Protein AF-X1F528-F1 (afdb_monomer)

Sequence (173 aa):
ASISAAFNLGASYVLVGSVHQACPESGLHQKAKDLLGQVGIADTMMTPSADMFEIGGRVQVVKKGSMMGVRGNRLWEIYSTYDSIDDIPEELKTNIEKTIFRDSLEHIWGITQEFFSRVDPKELERANQGGKYKMALIFRWYLGNSSKWALTGDPDRVLDYQIWCGPAMGSVQ

Nearest PDB structures (foldseek):
  4yx6-assembly1_A  TM=9.895E-01  e=7.818E-19  Shewanella oneidensis
  6lkc-assembly1_A  TM=9.873E-01  e=1.223E-18  Shewanella piezotolerans WP3
  6lkc-assembly1_B  TM=9.833E-01  e=2.395E-18  Shewanella piezotolerans WP3
  4cw5-assembly1_A  TM=9.589E-01  e=4.578E-15  Bacillus velezensis FZB42
  4cw5-assembly1_B  TM=9.615E-01  e=1.185E-14  Bacillus velezensis FZB42

Structure (mmCIF, N/CA/C/O backbone):
data_AF-X1F528-F1
#
_entry.id   AF-X1F528-F1
#
loop_
_atom_site.group_PDB
_atom_site.id
_atom_site.type_symbol
_atom_site.label_atom_id
_atom_site.label_alt_id
_atom_site.label_comp_id
_atom_site.label_asym_id
_atom_site.label_entity_id
_atom_site.label_seq_id
_atom_site.pdbx_PDB_ins_code
_atom_site.Cartn_x
_atom_site.Cartn_y
_atom_site.Cartn_z
_atom_site.occupancy
_atom_site.B_iso_or_equiv
_atom_site.auth_seq_id
_atom_site.auth_comp_id
_atom_site.auth_asym_id
_atom_site.auth_atom_id
_atom_site.pdbx_PDB_model_num
ATOM 1 N N . ALA A 1 1 ? 14.282 -10.989 -24.353 1.00 79.75 1 ALA A N 1
ATOM 2 C CA . ALA A 1 1 ? 13.876 -12.409 -24.486 1.00 79.75 1 ALA A CA 1
ATOM 3 C C . ALA A 1 1 ? 12.360 -12.607 -24.349 1.00 79.75 1 ALA A C 1
ATOM 5 O O . ALA A 1 1 ? 11.767 -13.191 -25.246 1.00 79.75 1 ALA A O 1
ATOM 6 N N . SER A 1 2 ? 11.713 -12.087 -23.297 1.00 91.62 2 SER A N 1
ATOM 7 C CA . SER A 1 2 ? 10.292 -12.355 -22.990 1.00 91.62 2 SER A CA 1
ATOM 8 C C . SER A 1 2 ? 9.301 -11.976 -24.101 1.00 91.62 2 SER A C 1
ATOM 10 O O . SER A 1 2 ? 8.419 -12.765 -24.418 1.00 91.62 2 SER A O 1
ATOM 12 N N . ILE A 1 3 ? 9.475 -10.815 -24.747 1.00 94.75 3 ILE A N 1
ATOM 13 C CA . ILE A 1 3 ? 8.610 -10.383 -25.863 1.00 94.75 3 ILE A CA 1
ATOM 14 C C . ILE A 1 3 ? 8.712 -11.350 -27.055 1.00 94.75 3 ILE A C 1
ATOM 16 O O . ILE A 1 3 ? 7.697 -11.773 -27.596 1.00 94.75 3 ILE A O 1
ATOM 20 N N . SER A 1 4 ? 9.929 -11.755 -27.435 1.00 95.75 4 SER A N 1
ATOM 21 C CA . SER A 1 4 ? 10.132 -12.735 -28.514 1.00 95.75 4 SER A CA 1
ATOM 22 C C . SER A 1 4 ? 9.523 -14.093 -28.169 1.00 95.75 4 SER A C 1
ATOM 24 O O . SER A 1 4 ? 8.892 -14.701 -29.028 1.00 95.75 4 SER A O 1
ATOM 26 N N . ALA A 1 5 ? 9.651 -14.547 -26.919 1.00 96.44 5 ALA A N 1
ATOM 27 C CA . ALA A 1 5 ? 9.020 -15.784 -26.472 1.00 96.44 5 ALA A CA 1
ATOM 28 C C . ALA A 1 5 ? 7.487 -15.719 -26.585 1.00 96.44 5 ALA A C 1
ATOM 30 O O . ALA A 1 5 ? 6.882 -16.674 -27.060 1.00 96.44 5 ALA A O 1
ATOM 31 N N . ALA A 1 6 ? 6.862 -14.590 -26.229 1.00 97.19 6 ALA A N 1
ATOM 32 C CA . ALA A 1 6 ? 5.417 -14.407 -26.380 1.00 97.19 6 ALA A CA 1
ATOM 33 C C . ALA A 1 6 ? 4.962 -14.537 -27.846 1.00 97.19 6 ALA A C 1
ATOM 35 O O . ALA A 1 6 ? 4.005 -15.255 -28.129 1.00 97.19 6 ALA A O 1
ATOM 36 N N . PHE A 1 7 ? 5.678 -13.914 -28.787 1.00 98.06 7 PHE A N 1
ATOM 37 C CA . PHE A 1 7 ? 5.376 -14.047 -30.217 1.00 98.06 7 PHE A CA 1
ATOM 38 C C . PHE A 1 7 ? 5.632 -15.460 -30.751 1.00 98.06 7 PHE A C 1
ATOM 40 O O . PHE A 1 7 ? 4.809 -15.982 -31.497 1.00 98.06 7 PHE A O 1
ATOM 47 N N . ASN A 1 8 ? 6.713 -16.120 -30.324 1.00 98.19 8 ASN A N 1
ATOM 48 C CA . ASN A 1 8 ? 6.986 -17.513 -30.699 1.00 98.19 8 ASN A CA 1
ATOM 49 C C . ASN A 1 8 ? 5.902 -18.482 -30.195 1.00 98.19 8 ASN A C 1
ATOM 51 O O . ASN A 1 8 ? 5.676 -19.518 -30.814 1.00 98.19 8 ASN A O 1
ATOM 55 N N . LEU A 1 9 ? 5.217 -18.143 -29.099 1.00 97.88 9 LEU A N 1
ATOM 56 C CA . LEU A 1 9 ? 4.066 -18.882 -28.571 1.00 97.88 9 LEU A CA 1
ATOM 57 C C . LEU A 1 9 ? 2.728 -18.494 -29.236 1.00 97.88 9 LEU A C 1
ATOM 59 O O . LEU A 1 9 ? 1.684 -19.000 -28.832 1.00 97.88 9 LEU A O 1
ATOM 63 N N . GLY A 1 10 ? 2.742 -17.625 -30.252 1.00 98.19 10 GLY A N 1
ATOM 64 C CA . GLY A 1 10 ? 1.565 -17.279 -31.055 1.00 98.19 10 GLY A CA 1
ATOM 65 C C . GLY A 1 10 ? 0.795 -16.038 -30.598 1.00 98.19 10 GLY A C 1
ATOM 66 O O . GLY A 1 10 ? -0.333 -15.834 -31.044 1.00 98.19 10 GLY A O 1
ATOM 67 N N . ALA A 1 11 ? 1.361 -15.195 -29.727 1.00 98.12 11 ALA A N 1
ATOM 68 C CA . ALA A 1 11 ? 0.715 -13.936 -29.357 1.00 98.12 11 ALA A CA 1
ATOM 69 C C . ALA A 1 11 ? 0.566 -13.007 -30.576 1.00 98.12 11 ALA A C 1
ATOM 71 O O . ALA A 1 11 ? 1.527 -12.767 -31.301 1.00 98.12 11 ALA A O 1
ATOM 72 N N . SER A 1 12 ? -0.622 -12.432 -30.786 1.00 98.31 12 SER A N 1
ATOM 73 C CA . SER A 1 12 ? -0.844 -11.446 -31.860 1.00 98.31 12 SER A CA 1
ATOM 74 C C . SER A 1 12 ? -0.328 -10.048 -31.504 1.00 98.31 12 SER A C 1
ATOM 76 O O . SER A 1 12 ? -0.037 -9.249 -32.388 1.00 98.31 12 SER A O 1
ATOM 78 N N . TYR A 1 13 ? -0.218 -9.746 -30.211 1.00 97.38 13 TYR A N 1
ATOM 79 C CA . TYR A 1 13 ? 0.349 -8.513 -29.674 1.00 97.38 13 TYR A CA 1
ATOM 80 C C . TYR A 1 13 ? 0.854 -8.753 -28.247 1.00 97.38 13 TYR A C 1
ATOM 82 O O . TYR A 1 13 ? 0.514 -9.753 -27.613 1.00 97.38 13 TYR A O 1
ATOM 90 N N . VAL A 1 14 ? 1.654 -7.820 -27.732 1.00 96.56 14 VAL A N 1
ATOM 91 C CA . VAL A 1 14 ? 2.154 -7.841 -26.353 1.00 96.56 14 VAL A CA 1
ATOM 92 C C . VAL A 1 14 ? 1.740 -6.553 -25.655 1.00 96.56 14 VAL A C 1
ATOM 94 O O . VAL A 1 14 ? 1.886 -5.467 -26.211 1.00 96.56 14 VAL A O 1
ATOM 97 N N . LEU A 1 15 ? 1.245 -6.683 -24.425 1.00 95.81 15 LEU A N 1
ATOM 98 C CA . LEU A 1 15 ? 0.975 -5.565 -23.528 1.00 95.81 15 LEU A CA 1
ATOM 99 C C . LEU A 1 15 ? 2.059 -5.510 -22.452 1.00 95.81 15 LEU A C 1
ATOM 101 O O . LEU A 1 15 ? 2.412 -6.527 -21.857 1.00 95.81 15 LEU A O 1
ATOM 105 N N . VAL A 1 16 ? 2.554 -4.309 -22.177 1.00 94.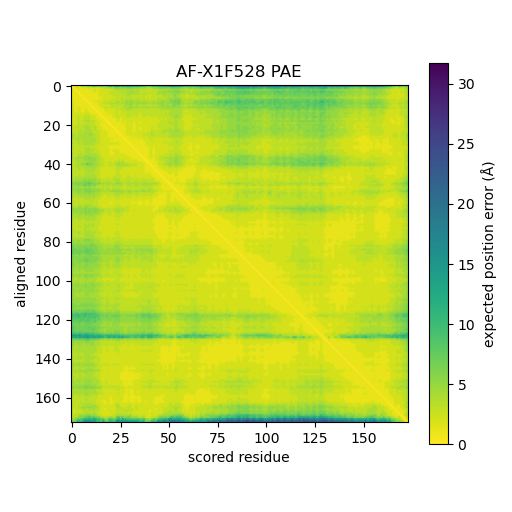19 16 VAL A N 1
ATOM 106 C CA . VAL A 1 16 ? 3.491 -4.043 -21.084 1.00 94.19 16 VAL A CA 1
ATOM 107 C C . VAL A 1 16 ? 2.900 -2.993 -20.142 1.00 94.19 16 VAL A C 1
ATOM 109 O O . VAL A 1 16 ? 2.170 -2.100 -20.566 1.00 94.19 16 VAL A O 1
ATOM 112 N N . GLY A 1 17 ? 3.182 -3.144 -18.845 1.00 94.50 17 GLY A N 1
ATOM 113 C CA . GLY A 1 17 ? 2.606 -2.313 -17.782 1.00 94.50 17 GLY A CA 1
ATOM 114 C C . GLY A 1 17 ? 3.668 -1.729 -16.857 1.00 94.50 17 GLY A C 1
ATOM 115 O O . GLY A 1 17 ? 3.930 -0.533 -16.909 1.00 94.50 17 GLY A O 1
ATOM 116 N N . SER A 1 18 ? 4.315 -2.567 -16.036 1.00 94.38 18 SER A N 1
ATOM 117 C CA . SER A 1 18 ? 5.254 -2.101 -14.997 1.00 94.38 18 SER A CA 1
ATOM 118 C C . SER A 1 18 ? 6.369 -1.198 -15.533 1.00 94.38 18 SER A C 1
ATOM 120 O O . SER A 1 18 ? 6.691 -0.199 -14.904 1.00 94.38 18 SER A O 1
ATOM 122 N N . VAL A 1 19 ? 6.896 -1.494 -16.724 1.00 93.69 19 VAL A N 1
ATOM 123 C CA . VAL A 1 19 ? 7.953 -0.690 -17.363 1.00 93.69 19 VAL A CA 1
ATOM 124 C C . VAL A 1 19 ? 7.484 0.713 -17.754 1.00 93.69 19 VAL A C 1
ATOM 126 O O . VAL A 1 19 ? 8.239 1.667 -17.597 1.00 93.69 19 VAL A O 1
ATOM 129 N N . HIS A 1 20 ? 6.221 0.876 -18.171 1.00 95.12 20 HIS A N 1
ATOM 130 C CA . HIS A 1 20 ? 5.669 2.187 -18.524 1.00 95.12 20 HIS A CA 1
ATOM 131 C C . HIS A 1 20 ? 5.568 3.123 -17.316 1.00 95.12 20 HIS A C 1
ATOM 133 O O . HIS A 1 20 ? 5.623 4.339 -17.475 1.00 95.12 20 HIS A O 1
ATOM 139 N N . GLN A 1 21 ? 5.457 2.584 -16.097 1.00 95.31 21 GLN A N 1
ATOM 140 C CA . GLN A 1 21 ? 5.377 3.418 -14.898 1.00 95.31 21 GLN A CA 1
ATOM 141 C C . GLN A 1 21 ? 6.670 4.200 -14.613 1.00 95.31 21 GLN A C 1
ATOM 143 O O . GLN A 1 21 ? 6.589 5.244 -13.965 1.00 95.31 21 GLN A O 1
ATOM 148 N N . ALA A 1 22 ? 7.831 3.752 -15.107 1.00 93.75 22 ALA A N 1
ATOM 149 C CA . ALA A 1 22 ? 9.095 4.487 -14.975 1.00 93.75 22 ALA A CA 1
ATOM 150 C C . ALA A 1 22 ? 9.322 5.547 -16.062 1.00 93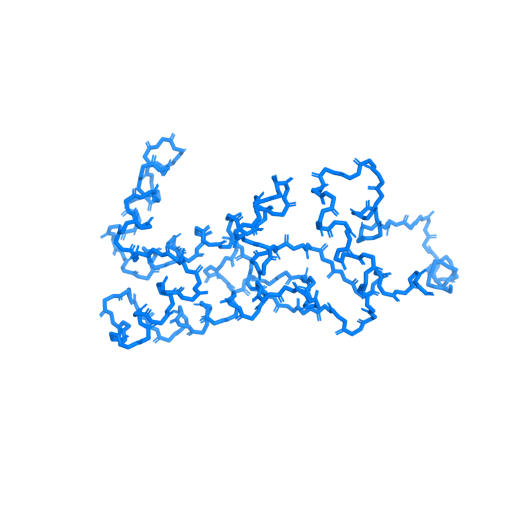.75 22 ALA A C 1
ATOM 152 O O . ALA A 1 22 ? 10.274 6.320 -15.959 1.00 93.75 22 ALA A O 1
ATOM 153 N N . CYS A 1 23 ? 8.477 5.612 -17.091 1.00 94.81 23 CYS A N 1
ATOM 154 C CA . CYS A 1 23 ? 8.651 6.568 -18.179 1.00 94.81 23 CYS A CA 1
ATOM 155 C C . CYS A 1 23 ? 8.353 8.017 -17.729 1.00 94.81 23 CYS A C 1
ATOM 157 O O . CYS A 1 23 ? 7.574 8.235 -16.789 1.00 94.81 23 CYS A O 1
ATOM 159 N N . PRO A 1 24 ? 8.937 9.036 -18.389 1.00 95.38 24 PRO A N 1
ATOM 160 C CA . PRO A 1 24 ? 8.665 10.445 -18.095 1.00 95.38 24 PRO A CA 1
ATOM 161 C C . PRO A 1 24 ? 7.173 10.803 -18.096 1.00 95.38 24 PRO A C 1
ATOM 163 O O . PRO A 1 24 ? 6.735 11.560 -17.234 1.00 95.38 24 PRO A O 1
ATOM 166 N N . GLU A 1 25 ? 6.386 10.188 -18.974 1.00 96.94 25 GLU A N 1
ATOM 167 C CA . GLU A 1 25 ? 4.953 10.425 -19.178 1.00 96.94 25 GLU A CA 1
ATOM 168 C C . GLU A 1 25 ? 4.068 9.824 -18.075 1.00 96.94 25 GLU A C 1
ATOM 170 O O . GLU A 1 25 ? 2.896 10.177 -17.957 1.00 96.94 25 GLU A O 1
ATOM 175 N N . SER A 1 26 ? 4.606 8.913 -17.257 1.00 96.62 26 SER A N 1
ATOM 176 C CA . SER A 1 26 ? 3.871 8.324 -16.136 1.00 96.62 26 SER A CA 1
ATOM 177 C C . SER A 1 26 ? 3.491 9.395 -15.109 1.00 96.62 26 SER A C 1
ATOM 179 O O . SER A 1 26 ? 4.305 10.250 -14.756 1.00 96.62 26 SER A O 1
ATOM 181 N N . GLY A 1 27 ? 2.270 9.314 -14.576 1.00 96.44 27 GLY A N 1
ATOM 182 C CA . GLY A 1 27 ? 1.762 10.227 -13.544 1.00 96.44 27 GLY A CA 1
ATOM 183 C C . GLY A 1 27 ? 2.369 10.030 -12.148 1.00 96.44 27 GLY A C 1
ATOM 184 O O . GLY A 1 27 ? 1.948 10.698 -11.209 1.00 96.44 27 GLY A O 1
ATOM 185 N N . LEU A 1 28 ? 3.324 9.108 -11.981 1.00 97.38 28 LEU A N 1
ATOM 186 C CA . LEU A 1 28 ? 4.052 8.945 -10.722 1.00 97.38 28 LEU A CA 1
ATOM 187 C C . LEU A 1 28 ? 4.944 10.153 -10.428 1.00 97.38 28 LEU A C 1
ATOM 189 O O . LEU A 1 28 ? 5.574 10.719 -11.326 1.00 97.38 28 LEU A O 1
ATOM 193 N N . HIS A 1 29 ? 5.086 10.478 -9.145 1.00 98.06 29 HIS A N 1
ATOM 194 C CA . HIS A 1 29 ? 6.079 11.450 -8.712 1.00 98.06 29 HIS A CA 1
ATOM 195 C C . HIS A 1 29 ? 7.501 10.963 -9.040 1.00 98.06 29 HIS A C 1
ATOM 197 O O . HIS A 1 29 ? 7.779 9.760 -8.993 1.00 98.06 29 HIS A O 1
ATOM 203 N N . GLN A 1 30 ? 8.433 11.889 -9.299 1.00 97.62 30 GLN A N 1
ATOM 204 C CA . GLN A 1 30 ? 9.814 11.553 -9.675 1.00 97.62 30 GLN A CA 1
ATOM 205 C C . GLN A 1 30 ? 10.466 10.581 -8.682 1.00 97.62 30 GLN A C 1
ATOM 207 O O . GLN A 1 30 ? 11.032 9.574 -9.084 1.00 97.62 30 GLN A O 1
ATOM 212 N N . LYS A 1 31 ? 10.274 10.800 -7.376 1.00 96.81 31 LYS A N 1
ATOM 213 C CA . LYS A 1 31 ? 10.806 9.910 -6.332 1.00 96.81 31 LYS A CA 1
ATOM 214 C C . LYS A 1 31 ? 10.317 8.458 -6.454 1.00 96.81 31 LYS A C 1
ATOM 216 O O . LYS A 1 31 ? 11.074 7.537 -6.163 1.00 96.81 31 LYS A O 1
ATOM 221 N N . ALA A 1 32 ? 9.067 8.244 -6.870 1.00 97.25 32 ALA A N 1
ATOM 222 C CA . ALA A 1 32 ? 8.525 6.905 -7.101 1.00 97.25 32 ALA A CA 1
ATOM 223 C C . ALA A 1 32 ? 9.119 6.271 -8.374 1.00 97.25 32 ALA A C 1
ATOM 225 O O . ALA A 1 32 ? 9.436 5.082 -8.372 1.00 97.25 32 ALA A O 1
ATOM 226 N N . LYS A 1 33 ? 9.358 7.066 -9.428 1.00 97.31 33 LYS A N 1
ATOM 227 C CA . LYS A 1 33 ? 10.091 6.623 -10.630 1.00 97.31 33 LYS A CA 1
ATOM 228 C C . LYS A 1 33 ? 11.545 6.253 -10.310 1.00 97.31 33 LYS A C 1
ATOM 230 O O . LYS A 1 33 ? 12.026 5.229 -10.784 1.00 97.31 33 LYS A O 1
ATOM 235 N N . ASP A 1 34 ? 12.212 7.014 -9.444 1.00 95.50 34 ASP A N 1
ATOM 236 C CA . ASP A 1 34 ? 13.585 6.727 -9.004 1.00 95.50 34 ASP A CA 1
ATOM 237 C C . ASP A 1 34 ? 13.678 5.401 -8.234 1.00 95.50 34 ASP A C 1
ATOM 239 O O . ASP A 1 34 ? 14.663 4.673 -8.366 1.00 95.50 34 ASP A O 1
ATOM 243 N N . LEU A 1 35 ? 12.659 5.077 -7.426 1.00 95.12 35 LEU A N 1
ATOM 244 C CA . LEU A 1 35 ? 12.553 3.774 -6.762 1.00 95.12 35 LEU A CA 1
ATOM 245 C C . LEU A 1 35 ? 12.368 2.656 -7.790 1.00 95.12 35 LEU A C 1
ATOM 247 O O . LEU A 1 35 ? 13.070 1.649 -7.728 1.00 95.12 35 LEU A O 1
ATOM 251 N N . LEU A 1 36 ? 11.469 2.849 -8.759 1.00 95.38 36 LEU A N 1
ATOM 252 C CA . LEU A 1 36 ? 11.228 1.894 -9.841 1.00 95.38 36 LEU A CA 1
ATOM 253 C C . LEU A 1 36 ? 12.492 1.599 -10.656 1.00 95.38 36 LEU A C 1
ATOM 255 O O . LEU A 1 36 ? 12.745 0.443 -10.983 1.00 95.38 36 LEU A O 1
ATOM 259 N N . GLY A 1 37 ? 13.315 2.616 -10.916 1.00 93.62 37 GLY A N 1
ATOM 260 C CA . GLY A 1 37 ? 14.591 2.479 -11.618 1.00 93.62 37 GLY A CA 1
ATOM 261 C C . GLY A 1 37 ? 15.652 1.658 -10.877 1.00 93.62 37 GLY A C 1
ATOM 262 O O . GLY A 1 37 ? 16.707 1.409 -11.446 1.00 93.62 37 GLY A O 1
ATOM 263 N N . GLN A 1 38 ? 15.403 1.234 -9.633 1.00 92.69 38 GLN A N 1
ATOM 264 C CA . GLN A 1 38 ? 16.314 0.414 -8.819 1.00 92.69 38 GLN A CA 1
ATOM 265 C C . GLN A 1 38 ? 15.797 -1.012 -8.572 1.00 92.69 38 GLN A C 1
ATOM 267 O O . GLN A 1 38 ? 16.464 -1.789 -7.878 1.00 92.69 38 GLN A O 1
ATOM 272 N N . VAL A 1 39 ? 14.607 -1.341 -9.081 1.00 94.69 39 VAL A N 1
ATOM 273 C CA . VAL A 1 39 ? 13.934 -2.630 -8.874 1.00 94.69 39 VAL A CA 1
ATOM 274 C C . VAL A 1 39 ? 14.594 -3.699 -9.735 1.00 94.69 39 VAL A C 1
ATOM 276 O O . VAL A 1 39 ? 14.548 -3.617 -10.955 1.00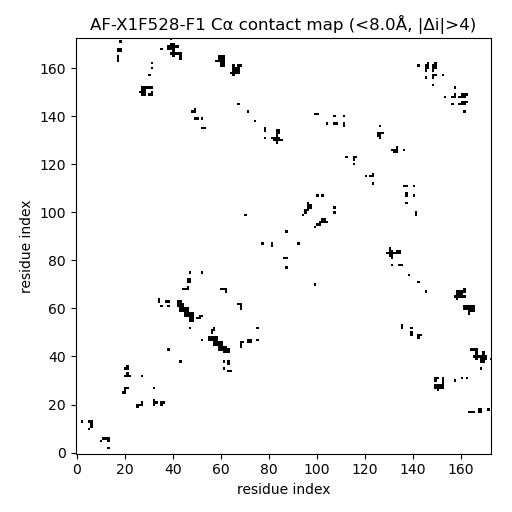 94.69 39 VAL A O 1
ATOM 279 N N . GLY A 1 40 ? 15.153 -4.730 -9.103 1.00 94.62 40 GLY A N 1
ATOM 280 C CA . GLY A 1 40 ? 15.535 -5.982 -9.748 1.00 94.62 40 GLY A CA 1
ATOM 281 C C . GLY A 1 40 ? 14.395 -7.008 -9.768 1.00 94.62 40 GLY A C 1
ATOM 282 O O . GLY A 1 40 ? 13.310 -6.796 -9.225 1.00 94.62 40 GLY A O 1
ATOM 283 N N . ILE A 1 41 ? 14.638 -8.171 -10.378 1.00 92.88 41 ILE A N 1
ATOM 284 C CA . ILE A 1 41 ? 13.613 -9.220 -10.577 1.00 92.88 41 ILE A CA 1
ATOM 285 C C . ILE A 1 41 ? 13.007 -9.705 -9.243 1.00 92.88 41 ILE A C 1
ATOM 287 O O . ILE A 1 41 ? 11.817 -10.009 -9.176 1.00 92.88 41 ILE A O 1
ATOM 291 N N . ALA A 1 42 ? 13.808 -9.741 -8.172 1.00 94.75 42 ALA A N 1
ATOM 292 C CA . ALA A 1 42 ? 13.398 -10.193 -6.839 1.00 94.75 42 ALA A CA 1
ATOM 293 C C . ALA A 1 42 ? 12.851 -9.072 -5.927 1.00 94.75 42 ALA A C 1
ATOM 295 O O . ALA A 1 42 ? 12.523 -9.322 -4.766 1.00 94.75 42 ALA A O 1
ATOM 296 N N . ASP A 1 43 ? 12.735 -7.842 -6.433 1.00 96.31 43 ASP A N 1
ATOM 297 C CA . ASP A 1 43 ? 12.420 -6.650 -5.636 1.00 96.31 43 ASP A CA 1
ATOM 298 C C . ASP A 1 43 ? 10.924 -6.294 -5.640 1.00 96.31 43 ASP A C 1
ATOM 300 O O . ASP A 1 43 ? 10.540 -5.141 -5.423 1.00 96.31 43 ASP A O 1
ATOM 304 N N . THR A 1 44 ? 10.064 -7.292 -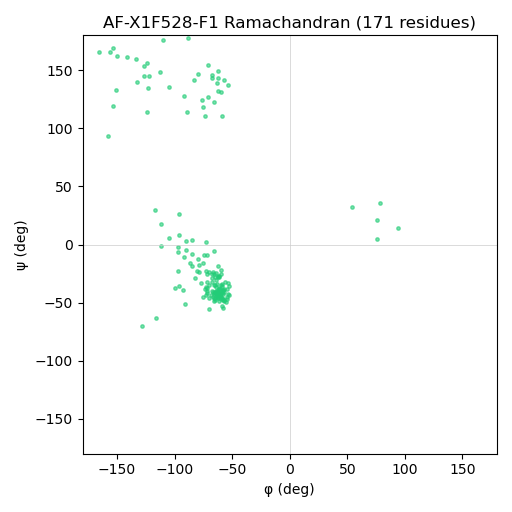5.847 1.00 97.00 44 THR A N 1
ATOM 305 C CA . THR A 1 44 ? 8.601 -7.161 -5.780 1.00 97.00 44 THR A CA 1
ATOM 306 C C . THR A 1 44 ? 8.010 -8.148 -4.775 1.00 97.00 44 THR A C 1
ATOM 308 O O . THR A 1 44 ? 8.620 -9.168 -4.451 1.00 97.00 44 THR A O 1
ATOM 311 N N . MET A 1 45 ? 6.830 -7.845 -4.239 1.00 98.00 45 MET A N 1
ATOM 312 C CA . MET A 1 45 ? 6.109 -8.731 -3.322 1.00 98.00 45 MET A CA 1
ATOM 313 C C . MET A 1 45 ? 4.595 -8.557 -3.432 1.00 98.00 45 MET A C 1
ATOM 315 O O . MET A 1 45 ? 4.117 -7.538 -3.925 1.00 98.00 45 MET A O 1
ATOM 319 N N . MET A 1 46 ? 3.841 -9.541 -2.940 1.00 98.38 46 MET A N 1
ATOM 320 C CA . MET A 1 46 ? 2.388 -9.426 -2.810 1.00 98.38 46 MET A CA 1
ATOM 321 C C . MET A 1 46 ? 2.012 -8.695 -1.514 1.00 98.38 46 MET A C 1
ATOM 323 O O . MET A 1 46 ? 2.632 -8.906 -0.468 1.00 98.38 46 MET A O 1
ATOM 327 N N . THR A 1 47 ? 0.977 -7.863 -1.586 1.00 98.38 47 THR A N 1
ATOM 328 C CA . THR A 1 47 ? 0.369 -7.132 -0.461 1.00 98.38 47 THR A CA 1
ATOM 329 C C . THR A 1 47 ? -1.158 -7.109 -0.640 1.00 98.38 47 THR A C 1
ATOM 331 O O . THR A 1 47 ? -1.623 -7.379 -1.754 1.00 98.38 47 THR A O 1
ATOM 334 N N . PRO A 1 48 ? -1.976 -6.839 0.393 1.00 98.25 48 PRO A N 1
ATOM 335 C CA . PRO A 1 48 ? -3.423 -6.747 0.233 1.00 98.25 48 PRO A CA 1
ATOM 336 C C . PRO A 1 48 ? -3.814 -5.601 -0.706 1.00 98.25 48 PRO A C 1
ATOM 338 O O . PRO A 1 48 ? -3.204 -4.530 -0.686 1.00 98.25 48 PRO A O 1
ATOM 341 N N . SER A 1 49 ? -4.849 -5.821 -1.511 1.00 97.00 49 SER A N 1
ATOM 342 C CA . SER A 1 49 ? -5.495 -4.753 -2.276 1.00 97.00 49 SER A CA 1
ATOM 343 C C . SER A 1 49 ? -6.450 -3.967 -1.366 1.00 97.00 49 SER A C 1
ATOM 345 O O . SER A 1 49 ? -7.018 -4.522 -0.428 1.00 97.00 49 SER A O 1
ATOM 347 N N . ALA A 1 50 ? -6.596 -2.663 -1.610 1.00 95.75 50 ALA A N 1
ATOM 348 C CA . ALA A 1 50 ? -7.470 -1.800 -0.810 1.00 95.75 50 ALA A CA 1
ATOM 349 C C . ALA A 1 50 ? -8.958 -1.979 -1.160 1.00 95.75 50 ALA A C 1
ATOM 351 O O . ALA A 1 50 ? -9.828 -1.814 -0.312 1.00 95.75 50 ALA A O 1
ATOM 352 N N . ASP A 1 51 ? -9.253 -2.273 -2.421 1.00 93.69 51 ASP A N 1
ATOM 353 C CA . ASP A 1 51 ? -10.594 -2.434 -2.991 1.00 93.69 51 ASP A CA 1
ATOM 354 C C . ASP A 1 51 ? -11.189 -3.826 -2.744 1.00 93.69 51 ASP A C 1
ATOM 356 O O . ASP A 1 51 ? -12.400 -3.961 -2.611 1.00 93.69 51 ASP A O 1
ATOM 360 N N . MET A 1 52 ? -10.339 -4.846 -2.630 1.00 94.88 52 MET A N 1
ATOM 361 C CA . MET A 1 52 ? -10.721 -6.233 -2.358 1.00 94.88 52 MET A CA 1
ATOM 362 C C . MET A 1 52 ? -10.140 -6.722 -1.026 1.00 94.88 52 MET A C 1
ATOM 364 O O . MET A 1 52 ? -9.838 -7.910 -0.877 1.00 94.88 52 MET A O 1
ATOM 368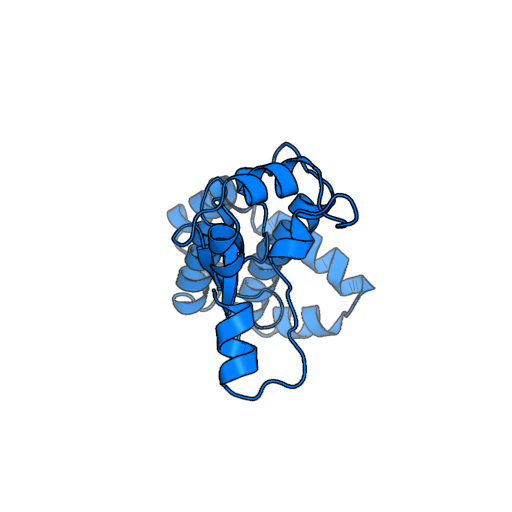 N N . PHE A 1 53 ? -9.946 -5.809 -0.068 1.00 97.25 53 PHE A N 1
ATOM 369 C CA . PHE A 1 53 ? -9.264 -6.110 1.188 1.00 97.25 53 PHE A CA 1
ATOM 370 C C . PHE A 1 53 ? -9.971 -7.242 1.930 1.00 97.25 53 PHE A C 1
ATOM 372 O O . PHE A 1 53 ? -9.366 -8.274 2.183 1.00 97.25 53 PHE A O 1
ATOM 379 N N . GLU A 1 54 ? -11.269 -7.099 2.184 1.00 96.06 54 GLU A N 1
ATOM 380 C CA . GLU A 1 54 ? -12.094 -7.998 2.994 1.00 96.06 54 GLU A CA 1
ATOM 381 C C . GLU A 1 54 ? -12.170 -9.428 2.433 1.00 96.06 54 GLU A C 1
ATOM 383 O O . GLU A 1 54 ? -12.340 -10.378 3.193 1.00 96.06 54 GLU A O 1
ATOM 388 N N . ILE A 1 55 ? -12.008 -9.593 1.115 1.00 95.88 55 ILE A N 1
ATOM 389 C CA . ILE A 1 55 ? -12.022 -10.900 0.436 1.00 95.88 55 ILE A CA 1
ATOM 390 C C . ILE A 1 55 ? -10.615 -11.477 0.207 1.00 95.88 55 ILE A C 1
ATOM 392 O O . ILE A 1 55 ? -10.460 -12.482 -0.485 1.00 95.88 55 ILE A O 1
ATOM 396 N N . GLY A 1 56 ? -9.577 -10.851 0.770 1.00 95.75 56 GLY A N 1
ATOM 397 C CA . GLY A 1 56 ? -8.194 -11.322 0.681 1.00 95.75 56 GLY A CA 1
ATOM 398 C C . GLY A 1 56 ? -7.525 -11.077 -0.671 1.00 95.75 56 GLY A C 1
ATOM 399 O O . GLY A 1 56 ? -6.534 -11.739 -0.989 1.00 95.75 56 GLY A O 1
ATOM 400 N N . GLY A 1 57 ? -8.033 -10.128 -1.463 1.00 97.50 57 GLY A N 1
ATOM 401 C CA . GLY A 1 57 ? -7.423 -9.723 -2.725 1.00 97.50 57 GLY A CA 1
ATOM 402 C C . GLY A 1 57 ? -5.978 -9.259 -2.530 1.00 97.50 57 GLY A C 1
ATOM 403 O O . GLY A 1 57 ? -5.635 -8.606 -1.539 1.00 97.50 57 GLY A O 1
ATOM 404 N N . ARG A 1 58 ? -5.101 -9.601 -3.478 1.00 97.75 58 ARG A N 1
ATOM 405 C CA . ARG A 1 58 ? -3.669 -9.275 -3.428 1.00 97.75 58 ARG A CA 1
ATOM 406 C C . ARG A 1 58 ? -3.224 -8.562 -4.696 1.00 97.75 58 ARG A C 1
ATOM 408 O O . ARG A 1 58 ? -3.658 -8.909 -5.789 1.00 97.75 58 ARG A O 1
ATOM 415 N N . VAL A 1 59 ? -2.292 -7.628 -4.546 1.00 97.38 59 VAL A N 1
ATOM 416 C CA . VAL A 1 59 ? -1.617 -6.929 -5.649 1.00 97.38 59 VAL A CA 1
ATOM 417 C C . VAL A 1 59 ? -0.105 -7.043 -5.507 1.00 97.38 59 VAL A C 1
ATOM 419 O O . VAL A 1 59 ? 0.410 -7.206 -4.399 1.00 97.38 59 VAL A O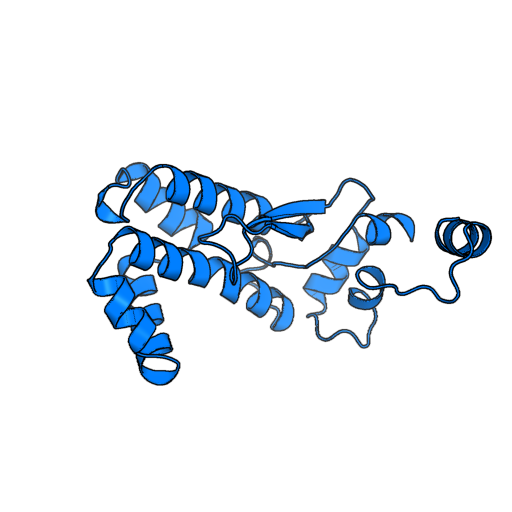 1
ATOM 422 N N . GLN A 1 60 ? 0.604 -6.964 -6.632 1.00 97.94 60 GLN A N 1
ATOM 423 C CA . GLN A 1 60 ? 2.063 -7.001 -6.668 1.00 97.94 60 GLN A CA 1
ATOM 424 C C . GLN A 1 60 ? 2.637 -5.583 -6.606 1.00 97.94 60 GLN A C 1
ATOM 426 O O . GLN A 1 60 ? 2.244 -4.711 -7.385 1.00 97.94 60 GLN A O 1
ATOM 431 N N . VAL A 1 61 ? 3.558 -5.345 -5.675 1.00 98.00 61 VAL A N 1
ATOM 432 C CA . VAL A 1 61 ? 4.137 -4.023 -5.406 1.00 98.00 61 VAL A CA 1
ATOM 433 C C . VAL A 1 61 ? 5.655 -4.074 -5.287 1.00 98.00 61 VAL A C 1
ATOM 435 O O . VAL A 1 61 ? 6.233 -5.125 -5.000 1.00 98.00 61 VAL A O 1
ATOM 438 N N . VAL A 1 62 ? 6.303 -2.920 -5.457 1.00 97.44 62 VAL A N 1
ATOM 439 C CA . VAL A 1 62 ? 7.730 -2.744 -5.153 1.00 97.44 62 VAL A CA 1
ATOM 440 C C . VAL A 1 62 ? 8.004 -3.038 -3.674 1.00 97.44 62 VAL A C 1
ATOM 442 O O . VAL A 1 62 ? 7.328 -2.518 -2.788 1.00 97.44 62 VAL A O 1
ATOM 445 N N . LYS A 1 63 ? 9.030 -3.853 -3.415 1.00 96.12 63 LYS A N 1
ATOM 446 C CA . LYS A 1 63 ? 9.555 -4.170 -2.079 1.00 96.12 63 LYS A CA 1
ATOM 447 C C . LYS A 1 63 ? 10.810 -3.361 -1.745 1.00 96.12 63 LYS A C 1
ATOM 449 O O . LYS A 1 63 ? 11.025 -2.983 -0.599 1.00 96.12 63 LYS A O 1
ATOM 454 N N . LYS A 1 64 ? 11.687 -3.125 -2.719 1.00 94.62 64 LYS A N 1
ATOM 455 C CA . LYS A 1 64 ? 12.961 -2.440 -2.469 1.00 94.62 64 LYS A CA 1
ATOM 456 C C . LYS A 1 64 ? 12.748 -0.940 -2.296 1.00 94.62 64 LYS A C 1
ATOM 458 O O . LYS A 1 64 ? 12.179 -0.285 -3.159 1.00 94.62 64 LYS A O 1
ATOM 463 N N . GLY A 1 65 ? 13.207 -0.403 -1.168 1.00 94.06 65 GLY A N 1
ATOM 464 C CA . GLY A 1 65 ? 13.066 1.021 -0.846 1.00 94.06 65 GLY A CA 1
ATOM 465 C C . GLY A 1 65 ? 11.660 1.451 -0.405 1.00 94.06 65 GLY A C 1
ATOM 466 O O . GLY A 1 65 ? 11.455 2.637 -0.168 1.00 94.06 65 GLY A O 1
ATOM 467 N N . SER A 1 66 ? 10.716 0.515 -0.247 1.00 95.69 66 SER A N 1
ATOM 468 C CA . SER A 1 66 ? 9.387 0.761 0.324 1.00 95.69 66 SER A CA 1
ATOM 469 C C . SER A 1 66 ? 9.046 -0.304 1.366 1.00 95.69 66 SER A C 1
ATOM 471 O O . SER A 1 66 ? 9.322 -1.486 1.190 1.00 95.69 66 SER A O 1
ATOM 473 N N . MET A 1 67 ? 8.420 0.113 2.462 1.00 97.75 67 MET A N 1
ATOM 474 C CA . MET A 1 67 ? 7.881 -0.767 3.501 1.00 97.75 67 MET A CA 1
ATOM 475 C C . MET A 1 67 ? 6.382 -1.023 3.320 1.00 97.75 67 MET A C 1
ATOM 477 O O . MET A 1 67 ? 5.810 -1.799 4.087 1.00 97.75 67 MET A O 1
ATOM 481 N N . MET A 1 68 ? 5.742 -0.415 2.314 1.00 98.00 68 MET A N 1
ATOM 482 C CA . MET A 1 68 ? 4.297 -0.504 2.094 1.00 98.00 68 MET A CA 1
ATOM 483 C C . MET A 1 68 ? 3.809 -1.954 2.006 1.00 98.00 68 MET A C 1
ATOM 485 O O . MET A 1 68 ? 2.832 -2.312 2.659 1.00 98.00 68 MET A O 1
ATOM 489 N N . GLY A 1 69 ? 4.515 -2.816 1.263 1.00 98.12 69 GLY A N 1
ATOM 490 C CA . GLY A 1 69 ? 4.141 -4.227 1.132 1.00 98.12 69 GLY A CA 1
ATOM 491 C C . GLY A 1 69 ? 4.167 -4.985 2.466 1.00 98.12 69 GLY A C 1
ATOM 492 O O . GLY A 1 69 ? 3.265 -5.762 2.772 1.00 98.12 69 GLY A O 1
ATOM 493 N N . VAL A 1 70 ? 5.174 -4.715 3.299 1.00 98.38 70 VAL A N 1
ATOM 494 C CA . VAL A 1 70 ? 5.318 -5.331 4.628 1.00 98.38 70 VAL A CA 1
ATOM 495 C C . VAL A 1 70 ? 4.239 -4.816 5.581 1.00 98.38 70 VAL A C 1
ATOM 497 O O . VAL A 1 70 ? 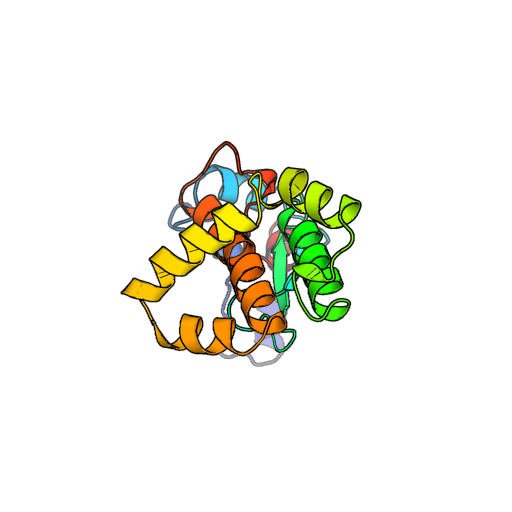3.576 -5.606 6.251 1.00 98.38 70 VAL A O 1
ATOM 500 N N . ARG A 1 71 ? 4.016 -3.498 5.608 1.00 98.69 71 ARG A N 1
ATOM 501 C CA . ARG A 1 71 ? 2.995 -2.849 6.444 1.00 98.69 71 ARG A CA 1
ATOM 502 C C . ARG A 1 71 ? 1.583 -3.284 6.055 1.00 98.69 71 ARG A C 1
ATOM 504 O O . ARG A 1 71 ? 0.791 -3.610 6.931 1.00 98.69 71 ARG A O 1
ATOM 511 N N . GLY A 1 72 ? 1.285 -3.371 4.759 1.00 98.50 72 GLY A N 1
ATOM 512 C CA . GLY A 1 72 ? 0.010 -3.882 4.256 1.00 98.50 72 GLY A CA 1
ATOM 513 C C . GLY A 1 72 ? -0.247 -5.324 4.692 1.00 98.50 72 GLY A C 1
ATOM 514 O O . GLY A 1 72 ? -1.310 -5.619 5.234 1.00 98.50 72 GLY A O 1
ATOM 515 N N . ASN A 1 73 ? 0.741 -6.214 4.549 1.00 98.69 73 ASN A N 1
ATOM 516 C CA . ASN A 1 73 ? 0.620 -7.592 5.038 1.00 98.69 73 ASN A CA 1
ATOM 517 C C . ASN A 1 73 ? 0.403 -7.653 6.554 1.00 98.69 73 ASN A C 1
ATOM 519 O O . ASN A 1 73 ? -0.442 -8.421 7.009 1.00 98.69 73 ASN A O 1
ATOM 523 N N . ARG A 1 74 ? 1.070 -6.785 7.325 1.00 98.62 74 ARG A N 1
ATOM 524 C CA . ARG A 1 74 ? 0.837 -6.689 8.768 1.00 98.62 74 ARG A CA 1
ATOM 525 C C . ARG A 1 74 ? -0.606 -6.302 9.100 1.00 98.62 74 ARG A C 1
ATOM 527 O O . ARG A 1 74 ? -1.209 -6.915 9.974 1.00 98.62 74 ARG A O 1
ATOM 534 N N . LEU A 1 75 ? -1.180 -5.329 8.394 1.00 98.69 75 LEU A N 1
ATOM 535 C CA . LEU A 1 75 ? -2.590 -4.959 8.572 1.00 98.69 75 LEU A CA 1
ATOM 536 C C . LEU A 1 75 ? -3.529 -6.124 8.236 1.00 98.69 75 LEU A C 1
ATOM 538 O O . LEU A 1 75 ? -4.514 -6.340 8.935 1.00 98.69 75 LEU A O 1
ATOM 542 N N . TRP A 1 76 ? -3.213 -6.913 7.208 1.00 98.56 76 TRP A N 1
ATOM 543 C CA . TRP A 1 76 ? -3.998 -8.100 6.868 1.00 98.56 76 TRP A CA 1
ATOM 544 C C . TRP A 1 76 ? -3.924 -9.205 7.921 1.00 98.56 76 TRP A C 1
ATOM 546 O O . TRP A 1 76 ? -4.945 -9.820 8.226 1.00 98.56 76 TRP A O 1
ATOM 556 N N . GLU A 1 77 ? -2.746 -9.464 8.488 1.00 98.44 77 GLU A N 1
ATOM 557 C CA . GLU A 1 77 ? -2.594 -10.417 9.593 1.00 98.44 77 GLU A CA 1
ATOM 558 C C . GLU A 1 77 ? -3.471 -10.016 10.781 1.00 98.44 77 GLU A C 1
ATOM 560 O O . GLU A 1 77 ? -4.219 -10.840 11.304 1.00 98.44 77 GLU A O 1
ATOM 565 N N . ILE A 1 78 ? -3.433 -8.735 11.162 1.00 98.56 78 ILE A N 1
ATOM 566 C CA . ILE A 1 78 ? -4.251 -8.189 12.252 1.00 98.56 78 ILE A CA 1
ATOM 567 C C . ILE A 1 78 ? -5.733 -8.338 11.913 1.00 98.56 78 ILE A C 1
ATOM 569 O O . ILE A 1 78 ? -6.494 -8.887 12.707 1.00 98.56 78 ILE A O 1
ATOM 573 N N . TYR A 1 79 ? -6.127 -7.930 10.707 1.00 98.50 79 TYR A N 1
ATOM 574 C CA . TYR A 1 79 ? -7.503 -8.044 10.238 1.00 98.50 79 TYR A CA 1
ATOM 575 C C . TYR A 1 79 ? -8.010 -9.486 10.269 1.00 98.50 79 TYR A C 1
ATOM 577 O O . TYR A 1 79 ? -9.140 -9.734 10.670 1.00 98.50 79 TYR A O 1
ATOM 585 N N . SER A 1 80 ? -7.177 -10.448 9.878 1.00 97.81 80 SER A N 1
ATOM 586 C CA . SER A 1 80 ? -7.549 -11.867 9.857 1.00 97.81 80 SER A CA 1
ATOM 587 C C . SER A 1 80 ? -7.646 -12.472 11.260 1.00 97.81 80 SER A C 1
ATOM 589 O O . SER A 1 80 ? -8.331 -13.473 11.434 1.00 97.81 80 SER A O 1
ATOM 591 N N . THR A 1 81 ? -6.979 -11.870 12.248 1.00 98.31 81 THR A N 1
ATOM 592 C CA . THR A 1 81 ? -6.863 -12.406 13.614 1.00 98.31 81 THR A CA 1
ATOM 593 C C . THR A 1 81 ? -7.949 -11.884 14.555 1.00 98.31 81 THR A C 1
ATOM 595 O O . THR A 1 81 ? -8.448 -12.648 15.373 1.00 98.31 81 THR A O 1
ATOM 598 N N . TYR A 1 82 ? -8.319 -10.605 14.454 1.00 98.44 82 TYR A N 1
ATOM 599 C CA . TYR A 1 82 ? -9.227 -9.937 15.401 1.00 98.44 82 TYR A CA 1
ATOM 600 C C . TYR A 1 82 ? -10.557 -9.572 14.75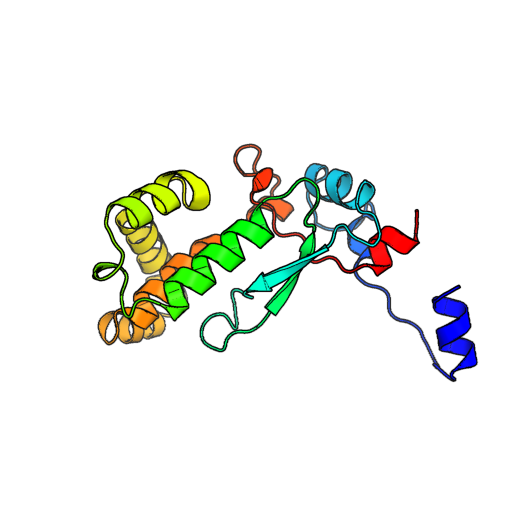0 1.00 98.44 82 TYR A C 1
ATOM 602 O O . TYR A 1 82 ? -10.581 -9.265 13.559 1.00 98.44 82 TYR A O 1
ATOM 610 N N . ASP A 1 83 ? -11.660 -9.564 15.500 1.00 97.62 83 ASP A N 1
ATOM 611 C CA . ASP A 1 83 ? -12.989 -9.275 14.943 1.00 97.62 83 ASP A CA 1
ATOM 612 C C . ASP A 1 83 ? -13.394 -7.804 14.996 1.00 97.62 83 ASP A C 1
ATOM 614 O O . ASP A 1 83 ? -14.330 -7.390 14.311 1.00 97.62 83 ASP A O 1
ATOM 618 N N . SER A 1 84 ? -12.638 -6.982 15.712 1.00 97.56 84 SER A N 1
ATOM 619 C CA . SER A 1 84 ? -12.793 -5.535 15.749 1.00 97.56 84 SER A CA 1
ATOM 620 C C . SER A 1 84 ? -11.470 -4.842 16.081 1.00 97.56 84 SER A C 1
ATOM 622 O O . SER A 1 84 ? -10.500 -5.479 16.491 1.00 97.56 84 SER A O 1
ATOM 624 N N . ILE A 1 85 ? -11.435 -3.514 15.929 1.00 96.62 85 ILE A N 1
ATOM 625 C CA . ILE A 1 85 ? -10.301 -2.701 16.396 1.00 96.62 85 ILE A CA 1
ATOM 626 C C . ILE A 1 85 ? -10.133 -2.737 17.921 1.00 96.62 85 ILE A C 1
ATOM 628 O O . ILE A 1 85 ? -9.034 -2.491 18.419 1.00 96.62 85 ILE A O 1
ATOM 632 N N . ASP A 1 86 ? -11.208 -3.011 18.658 1.00 95.62 86 ASP A N 1
ATOM 633 C CA . ASP A 1 86 ? -11.226 -2.993 20.121 1.00 95.62 86 ASP A CA 1
ATOM 634 C C . ASP A 1 86 ? -10.641 -4.287 20.700 1.00 95.62 86 ASP A C 1
ATOM 636 O O . ASP A 1 86 ? -10.078 -4.268 21.790 1.00 95.62 86 ASP A O 1
ATOM 640 N N . ASP A 1 87 ? -10.655 -5.369 19.916 1.00 97.69 87 ASP A N 1
ATOM 641 C CA . ASP A 1 87 ? -10.050 -6.656 20.277 1.00 97.69 87 ASP A CA 1
ATOM 642 C C . ASP A 1 87 ? -8.524 -6.687 20.069 1.00 97.69 87 ASP A C 1
ATOM 644 O O . ASP A 1 87 ? -7.853 -7.617 20.520 1.00 97.69 87 ASP A O 1
ATOM 648 N N . ILE A 1 88 ? -7.952 -5.694 19.373 1.00 98.00 88 ILE A N 1
ATOM 649 C CA . ILE A 1 88 ? -6.506 -5.622 19.119 1.00 98.00 88 ILE A CA 1
ATOM 650 C C . ILE A 1 88 ? -5.780 -5.277 20.433 1.00 98.00 88 ILE A C 1
ATOM 652 O O . ILE A 1 88 ? -6.075 -4.231 21.017 1.00 98.00 88 ILE A O 1
ATOM 656 N N . PRO A 1 89 ? -4.769 -6.063 20.862 1.00 98.38 89 PRO A N 1
ATOM 657 C CA . PRO A 1 89 ? -3.962 -5.751 22.036 1.00 98.38 89 PRO A CA 1
ATOM 658 C C . PRO A 1 89 ? -3.355 -4.349 21.969 1.00 98.38 89 PRO A C 1
ATOM 660 O O . PRO A 1 89 ? -2.818 -3.948 20.934 1.00 98.38 89 PRO A O 1
ATOM 663 N N . GLU A 1 90 ? -3.383 -3.629 23.089 1.00 97.94 90 GLU A N 1
ATOM 664 C CA . GLU A 1 90 ? -3.014 -2.208 23.143 1.00 97.94 90 GLU A CA 1
ATOM 665 C C . GLU A 1 90 ? -1.587 -1.930 22.645 1.00 97.94 90 GLU A C 1
ATOM 667 O O . GLU A 1 90 ? -1.351 -0.985 21.894 1.00 97.94 90 GLU A O 1
ATOM 672 N N . GLU A 1 91 ? -0.635 -2.808 22.970 1.00 98.06 91 GLU A N 1
ATOM 673 C CA . GLU A 1 91 ? 0.743 -2.712 22.473 1.00 98.06 91 GLU A CA 1
ATOM 674 C C . GLU A 1 91 ? 0.803 -2.758 20.938 1.00 98.06 91 GLU A C 1
ATOM 676 O O . GLU A 1 91 ? 1.525 -1.985 20.300 1.00 98.06 91 GLU A O 1
ATOM 681 N N . LEU A 1 92 ? 0.006 -3.639 20.328 1.00 98.06 92 LEU A N 1
ATOM 682 C CA . LEU A 1 92 ? -0.060 -3.792 18.882 1.00 98.06 92 LEU A CA 1
ATOM 683 C C . LEU A 1 92 ? -0.775 -2.608 18.224 1.00 98.06 92 LEU A C 1
ATOM 685 O O . LEU A 1 92 ? -0.307 -2.126 17.191 1.00 98.06 92 LEU A O 1
ATOM 689 N N . LYS A 1 93 ? -1.857 -2.114 18.835 1.00 98.06 93 LYS A N 1
ATOM 690 C CA . LYS A 1 93 ? -2.574 -0.909 18.398 1.00 98.06 93 LYS A CA 1
ATOM 691 C C . LYS A 1 93 ? -1.643 0.308 18.400 1.00 98.06 93 LYS A C 1
ATOM 693 O O . LYS A 1 93 ? -1.418 0.908 17.350 1.00 98.06 93 LYS A O 1
ATOM 698 N N . THR A 1 94 ? -0.971 0.563 19.522 1.00 98.25 94 THR A N 1
ATOM 699 C CA . THR A 1 94 ? 0.031 1.631 19.654 1.00 98.25 94 THR A CA 1
ATOM 700 C C . THR A 1 94 ? 1.162 1.486 18.624 1.00 98.25 94 THR A C 1
ATOM 702 O O . THR A 1 94 ? 1.666 2.478 18.086 1.00 98.25 94 THR A O 1
ATOM 705 N N . ASN A 1 95 ? 1.596 0.2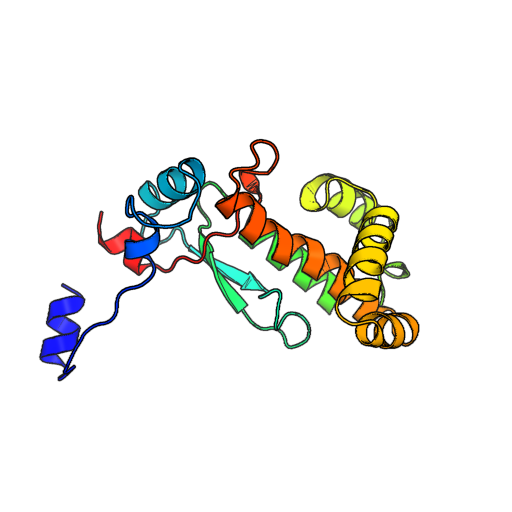56 18.325 1.00 98.38 95 ASN A N 1
ATOM 706 C CA . ASN A 1 95 ? 2.645 0.018 17.337 1.00 98.38 95 ASN A CA 1
ATOM 707 C C . ASN A 1 95 ? 2.211 0.414 15.918 1.00 98.38 95 ASN A C 1
ATOM 709 O O . ASN A 1 95 ? 2.960 1.121 15.238 1.00 98.38 95 ASN A O 1
ATOM 713 N N . ILE A 1 96 ? 1.026 -0.004 15.463 1.00 98.50 96 ILE A N 1
ATOM 714 C CA . ILE A 1 96 ? 0.554 0.326 14.109 1.00 98.50 96 ILE A CA 1
ATOM 715 C C . ILE A 1 96 ? 0.202 1.809 13.975 1.00 98.50 96 ILE A C 1
ATOM 717 O O . ILE A 1 96 ? 0.495 2.401 12.935 1.00 98.50 96 ILE A O 1
ATOM 721 N N . GLU A 1 97 ? -0.324 2.439 15.025 1.00 98.56 97 GLU A N 1
ATOM 722 C CA . GLU A 1 97 ? -0.550 3.888 15.073 1.00 98.56 97 GLU A CA 1
ATOM 723 C C . GLU A 1 97 ? 0.750 4.661 14.857 1.00 98.56 97 GLU A C 1
ATOM 725 O O . GLU A 1 97 ? 0.817 5.531 13.997 1.00 98.56 97 GLU A O 1
ATOM 730 N N . LYS A 1 98 ? 1.832 4.291 15.550 1.00 98.19 98 LYS A N 1
ATOM 731 C CA . LYS A 1 98 ? 3.133 4.967 15.409 1.00 98.19 98 LYS A CA 1
ATOM 732 C C . LYS A 1 98 ? 3.834 4.656 14.091 1.00 98.19 98 LYS A C 1
ATOM 734 O O . LYS A 1 98 ? 4.431 5.541 13.482 1.00 98.19 98 LYS A O 1
ATOM 739 N N . THR A 1 99 ? 3.825 3.393 13.669 1.00 97.12 99 THR A N 1
ATOM 740 C CA . THR A 1 99 ? 4.717 2.917 12.598 1.00 97.12 99 THR A CA 1
ATOM 741 C C . THR A 1 99 ? 4.076 2.877 11.216 1.00 97.12 99 THR A C 1
ATOM 743 O O . THR A 1 99 ? 4.815 2.905 10.230 1.00 97.12 99 THR A O 1
ATOM 746 N N . ILE A 1 100 ? 2.742 2.810 11.129 1.00 98.44 100 ILE A N 1
ATOM 747 C CA . ILE A 1 100 ? 1.986 2.693 9.873 1.00 98.44 100 ILE A CA 1
ATOM 748 C C . ILE A 1 100 ? 1.112 3.934 9.674 1.00 98.44 100 ILE A C 1
ATOM 750 O O . ILE A 1 100 ? 1.334 4.713 8.742 1.00 98.44 100 ILE A O 1
ATOM 754 N N . PHE A 1 101 ? 0.149 4.161 10.568 1.00 98.44 101 PHE A N 1
ATOM 755 C CA . PHE A 1 101 ? -0.816 5.252 10.417 1.00 98.44 101 PHE A CA 1
ATOM 756 C C . PHE A 1 101 ? -0.181 6.623 10.662 1.00 98.44 101 PHE A C 1
ATOM 758 O O . PHE A 1 101 ? -0.510 7.574 9.957 1.00 98.44 101 PHE A O 1
ATOM 765 N N . ARG A 1 102 ? 0.815 6.691 11.554 1.00 97.69 102 ARG A N 1
ATOM 766 C CA . ARG A 1 102 ? 1.407 7.921 12.114 1.00 97.69 102 ARG A CA 1
ATOM 767 C C . ARG A 1 102 ? 0.364 8.853 12.726 1.00 97.69 102 ARG A C 1
ATOM 769 O O . ARG A 1 102 ? 0.504 10.068 12.667 1.00 97.69 102 ARG A O 1
ATOM 776 N N . ASP A 1 103 ? -0.679 8.248 13.271 1.00 98.12 103 ASP A N 1
ATOM 777 C CA . ASP A 1 103 ? -1.810 8.899 13.909 1.00 98.12 103 ASP A CA 1
ATOM 778 C C . ASP A 1 103 ? -2.590 7.853 14.715 1.00 98.12 103 ASP A C 1
ATOM 780 O O . ASP A 1 103 ? -2.397 6.648 14.518 1.00 98.12 103 ASP A O 1
ATOM 784 N N . SER A 1 104 ? -3.472 8.309 15.600 1.00 98.31 104 SER A N 1
ATOM 785 C CA . SER A 1 104 ? -4.387 7.436 16.337 1.00 98.31 104 SER A CA 1
ATOM 786 C C . SER A 1 104 ? -5.425 6.809 15.403 1.00 98.31 104 SER A C 1
ATOM 788 O O . SER A 1 104 ? -5.932 7.464 14.488 1.00 98.31 104 SER A O 1
ATOM 790 N N . LEU A 1 105 ? -5.807 5.554 15.648 1.00 98.25 105 LEU A N 1
ATOM 791 C CA . LEU A 1 105 ? -6.859 4.892 14.870 1.00 98.25 105 LEU A CA 1
ATOM 792 C C . LEU A 1 105 ? -8.208 5.601 15.020 1.00 98.25 105 LEU A C 1
ATOM 794 O O . LEU A 1 105 ? -9.024 5.551 14.103 1.00 98.25 105 LEU A O 1
ATOM 798 N N . GLU A 1 106 ? -8.436 6.274 16.149 1.00 98.00 106 GLU A N 1
ATOM 799 C CA . GLU A 1 106 ? -9.636 7.075 16.383 1.00 98.00 106 GLU A CA 1
ATOM 800 C C . GLU A 1 106 ? -9.695 8.294 15.458 1.00 98.00 106 GLU A C 1
ATOM 802 O O . GLU A 1 106 ? -10.714 8.520 14.804 1.00 98.00 106 GLU A O 1
ATOM 807 N N . HIS A 1 107 ? -8.586 9.022 15.303 1.00 98.50 107 HIS A N 1
ATOM 808 C CA . HIS A 1 107 ? -8.526 10.126 14.349 1.00 98.50 107 HIS A CA 1
ATOM 809 C C . HIS A 1 107 ? -8.644 9.633 12.898 1.00 98.50 107 HIS A C 1
ATOM 811 O O . HIS A 1 107 ? -9.416 10.197 12.120 1.00 98.50 107 HIS A O 1
ATOM 817 N N . ILE A 1 108 ? -7.970 8.532 12.537 1.00 98.56 108 ILE A N 1
ATOM 818 C CA . ILE A 1 108 ? -8.115 7.917 11.205 1.00 98.56 108 ILE A CA 1
ATOM 819 C C . ILE A 1 108 ? -9.564 7.503 10.939 1.00 98.56 108 ILE A C 1
ATOM 821 O O . ILE A 1 108 ? -10.069 7.690 9.827 1.00 98.56 108 ILE A O 1
ATOM 825 N N . TRP A 1 109 ? -10.254 6.966 11.944 1.00 98.19 109 TRP A N 1
ATOM 826 C CA . TRP A 1 109 ? -11.671 6.653 11.834 1.00 98.19 109 TRP A CA 1
ATOM 827 C C . TRP A 1 109 ? -12.506 7.913 11.588 1.00 98.19 109 TRP A C 1
ATOM 829 O O . TRP A 1 109 ? -13.307 7.909 10.658 1.00 98.19 109 TRP A O 1
ATOM 839 N N . GLY A 1 110 ? -12.255 9.009 12.310 1.00 98.25 110 GLY A N 1
ATOM 840 C CA . GLY A 1 110 ? -12.908 10.302 12.070 1.00 98.25 110 GLY A CA 1
ATOM 841 C C . GLY A 1 110 ? -12.749 10.797 10.626 1.00 98.25 110 GLY A C 1
ATOM 842 O O . GLY A 1 110 ? -13.743 11.072 9.953 1.00 98.25 110 GLY A O 1
ATOM 843 N N . ILE A 1 111 ? -11.521 10.790 10.093 1.00 98.12 111 ILE A N 1
ATOM 844 C CA . ILE A 1 111 ? -11.246 11.150 8.686 1.00 98.12 111 ILE A CA 1
ATOM 845 C C . ILE A 1 111 ? -12.007 10.225 7.724 1.00 98.12 111 ILE A C 1
ATOM 847 O O . ILE A 1 111 ? -12.563 10.662 6.713 1.00 98.12 111 ILE A O 1
ATOM 851 N N . THR A 1 112 ? -12.039 8.928 8.030 1.00 97.56 112 THR A N 1
ATOM 852 C CA . THR A 1 112 ? -12.736 7.920 7.222 1.00 97.56 112 THR A CA 1
ATOM 853 C C . THR A 1 112 ? -14.247 8.167 7.217 1.00 97.56 112 THR A C 1
ATOM 855 O O . THR A 1 112 ? -14.877 8.096 6.160 1.00 97.56 112 THR A O 1
ATOM 858 N N . GLN A 1 113 ? -14.827 8.539 8.362 1.00 97.81 113 GLN A N 1
ATOM 859 C CA . GLN A 1 113 ? -16.234 8.920 8.470 1.00 97.81 113 GLN A CA 1
ATOM 860 C C . GLN A 1 113 ? -16.558 10.161 7.636 1.00 97.81 113 GLN A C 1
ATOM 862 O O . GLN A 1 113 ? -17.530 10.155 6.884 1.00 97.81 113 GLN A O 1
ATOM 867 N N . GLU A 1 114 ? -15.731 11.203 7.707 1.00 97.81 114 GLU A N 1
ATOM 868 C CA . GLU A 1 114 ? -15.903 12.426 6.911 1.00 97.81 114 GLU A CA 1
ATOM 869 C C . GLU A 1 114 ? -15.772 12.197 5.400 1.00 97.81 114 GLU A C 1
ATOM 871 O O . GLU A 1 114 ? -16.357 12.919 4.585 1.00 97.81 114 GLU A O 1
ATOM 876 N N . PHE A 1 115 ? -14.960 11.225 4.991 1.00 96.88 115 PHE A N 1
ATOM 877 C CA . PHE A 1 115 ? -14.847 10.839 3.592 1.00 96.88 115 PHE A CA 1
ATOM 878 C C . PHE A 1 115 ? -16.119 10.126 3.120 1.00 96.88 115 PHE A C 1
ATOM 880 O O . PHE A 1 115 ? -16.763 10.577 2.170 1.00 96.88 115 PHE A O 1
ATOM 887 N N . PHE A 1 116 ? -16.523 9.052 3.802 1.00 96.88 116 PHE A N 1
ATOM 888 C CA . PHE A 1 116 ? -17.668 8.248 3.372 1.00 96.88 116 PHE A CA 1
ATOM 889 C C . PHE A 1 116 ? -19.013 8.945 3.576 1.00 96.88 116 PHE A C 1
ATOM 891 O O . PHE A 1 116 ? -19.918 8.707 2.788 1.00 96.88 116 PHE A O 1
ATOM 898 N N . SER A 1 117 ? -19.147 9.885 4.514 1.00 96.94 117 SER A N 1
ATOM 899 C CA . SER A 1 117 ? -20.368 10.698 4.631 1.00 96.94 117 SER A CA 1
ATOM 900 C C . SER A 1 117 ? -20.669 11.518 3.369 1.00 96.94 117 SER A C 1
ATOM 902 O O . SER A 1 117 ? -21.826 11.837 3.105 1.00 96.94 117 SER A O 1
ATOM 904 N N . ARG A 1 118 ? -19.638 11.839 2.576 1.00 96.62 118 ARG A N 1
ATOM 905 C CA . ARG A 1 118 ? -19.762 12.555 1.298 1.00 96.62 118 ARG A CA 1
ATOM 906 C C . ARG A 1 118 ? -19.805 11.622 0.093 1.00 96.62 118 ARG A C 1
ATOM 908 O O . ARG A 1 118 ? -20.472 11.944 -0.884 1.00 96.62 118 ARG A O 1
ATOM 915 N N . VAL A 1 119 ? -19.060 10.518 0.140 1.00 95.12 119 VAL A N 1
ATOM 916 C CA . VAL A 1 119 ? -18.870 9.617 -1.008 1.00 95.12 119 VAL A CA 1
ATOM 917 C C . VAL A 1 119 ? -19.910 8.502 -1.045 1.00 95.12 119 VAL A C 1
ATOM 919 O O . VAL A 1 119 ? -20.538 8.302 -2.081 1.00 95.12 119 VAL A O 1
ATOM 922 N N . ASP A 1 120 ? -20.094 7.786 0.065 1.00 95.50 120 ASP A N 1
ATOM 923 C CA . ASP A 1 120 ? -21.072 6.703 0.187 1.00 95.50 120 ASP A CA 1
ATOM 924 C C . ASP A 1 120 ? -21.435 6.451 1.666 1.00 95.50 120 ASP A C 1
ATOM 926 O O . ASP A 1 120 ? -20.755 5.685 2.359 1.00 95.50 120 ASP A O 1
ATOM 930 N N . PRO A 1 121 ? -22.509 7.081 2.178 1.00 95.69 121 PRO A N 1
ATOM 931 C CA . PRO A 1 121 ? -22.926 6.927 3.571 1.00 95.69 121 PRO A CA 1
ATOM 932 C C . PRO A 1 121 ? -23.274 5.488 3.978 1.00 95.69 121 PRO A C 1
ATOM 934 O O . PRO A 1 121 ? -23.203 5.163 5.165 1.00 95.69 121 PRO A O 1
ATOM 937 N N . LYS A 1 122 ? -23.606 4.600 3.028 1.00 96.12 122 LYS A N 1
ATOM 938 C CA . LYS A 1 122 ? -23.951 3.196 3.323 1.00 96.12 122 LYS A CA 1
ATOM 939 C C . LYS A 1 122 ? -22.773 2.424 3.907 1.00 96.12 122 LYS A C 1
ATOM 941 O O . LYS A 1 122 ? -22.959 1.497 4.692 1.00 96.12 122 LYS A O 1
ATOM 946 N N . GLU A 1 123 ? -21.552 2.825 3.570 1.00 95.94 123 GLU A N 1
ATOM 947 C CA . GLU A 1 123 ? -20.337 2.251 4.145 1.00 95.94 123 GLU A CA 1
ATOM 948 C C . GLU A 1 123 ? -20.265 2.498 5.659 1.00 95.94 123 GLU A C 1
ATOM 950 O O . GLU A 1 123 ? -19.830 1.624 6.411 1.00 95.94 123 GLU A O 1
ATOM 955 N N . LEU A 1 124 ? -20.776 3.643 6.129 1.00 96.25 124 LEU A N 1
ATOM 956 C CA . LEU A 1 124 ? -20.853 3.965 7.555 1.00 96.25 124 LEU A CA 1
ATOM 957 C C . LEU A 1 124 ? -21.940 3.165 8.267 1.00 96.25 124 LEU A C 1
ATOM 959 O O . LEU A 1 124 ? -21.718 2.700 9.383 1.00 96.25 124 LEU A O 1
ATOM 963 N N . GLU A 1 125 ? -23.085 2.949 7.620 1.00 95.06 125 GLU A N 1
ATOM 964 C CA . GLU A 1 125 ? -24.142 2.082 8.153 1.00 95.06 125 GLU A CA 1
ATOM 965 C C . GLU A 1 125 ? -23.615 0.661 8.386 1.00 95.06 125 GLU A C 1
ATOM 967 O O . GLU A 1 125 ? -23.794 0.101 9.467 1.00 95.06 125 GLU A O 1
ATOM 972 N N . ARG A 1 126 ? -22.883 0.109 7.410 1.00 94.75 126 ARG A N 1
ATOM 973 C CA . ARG A 1 126 ? -22.242 -1.210 7.518 1.00 94.75 126 ARG A CA 1
ATOM 974 C C . ARG A 1 126 ? -21.172 -1.242 8.607 1.00 94.75 126 ARG A C 1
ATOM 976 O O . ARG A 1 126 ? -21.104 -2.204 9.369 1.00 94.75 126 ARG A O 1
ATOM 983 N N . ALA A 1 127 ? -20.356 -0.194 8.713 1.00 95.06 127 ALA A N 1
ATOM 984 C CA . ALA A 1 127 ? -19.316 -0.101 9.738 1.00 95.06 127 ALA A CA 1
ATOM 985 C C . ALA A 1 127 ? -19.892 -0.032 11.158 1.00 95.06 127 ALA A C 1
ATOM 987 O O . ALA A 1 127 ? -19.328 -0.624 12.074 1.00 95.06 127 ALA A O 1
ATOM 988 N N . ASN A 1 128 ? -21.039 0.627 11.331 1.00 91.56 128 ASN A N 1
ATOM 989 C CA . ASN A 1 128 ? -21.746 0.687 12.611 1.00 91.56 128 ASN A CA 1
ATOM 990 C C . ASN A 1 128 ? -22.364 -0.663 13.011 1.00 91.56 128 ASN A C 1
ATOM 992 O O . ASN A 1 128 ? -22.581 -0.904 14.195 1.00 91.56 128 ASN A O 1
ATOM 996 N N . GLN A 1 129 ? -22.639 -1.544 12.046 1.00 91.00 129 GLN A N 1
ATOM 997 C CA . GLN A 1 129 ? -23.205 -2.875 12.287 1.00 91.00 129 GLN A CA 1
ATOM 998 C C . GLN A 1 129 ? -22.143 -3.948 12.580 1.00 91.00 129 GLN A C 1
ATOM 1000 O O . GLN A 1 129 ? -22.489 -5.013 13.086 1.00 91.00 129 GLN A O 1
ATOM 1005 N N . GLY A 1 130 ? -20.862 -3.700 12.279 1.00 92.62 130 GLY A N 1
ATOM 1006 C CA . GLY A 1 130 ? -19.806 -4.696 12.462 1.00 92.62 130 GLY A CA 1
ATOM 1007 C C . GLY A 1 130 ? -18.416 -4.102 12.677 1.00 92.62 130 GLY A C 1
ATOM 1008 O O . GLY A 1 130 ? -17.842 -3.486 11.775 1.00 92.62 130 GLY A O 1
ATOM 1009 N N . GLY A 1 131 ? -17.821 -4.394 13.840 1.00 96.06 131 GLY A N 1
ATOM 1010 C CA . GLY A 1 131 ? -16.463 -3.965 14.203 1.00 96.06 131 GLY A CA 1
ATOM 1011 C C . GLY A 1 131 ? -15.391 -4.402 13.197 1.00 96.06 131 GLY A C 1
ATOM 1012 O O . GLY A 1 131 ? -14.450 -3.650 12.931 1.00 96.06 131 GLY A O 1
ATOM 1013 N N . LYS A 1 132 ? -15.584 -5.560 12.551 1.00 97.62 132 LYS A N 1
ATOM 1014 C CA . LYS A 1 132 ? -14.703 -6.070 11.491 1.00 97.62 132 LYS A CA 1
ATOM 1015 C C . LYS A 1 132 ? -14.695 -5.149 10.281 1.00 97.62 132 LYS A C 1
ATOM 1017 O O . LYS A 1 132 ? -13.639 -4.849 9.731 1.00 97.62 132 LYS A O 1
ATOM 1022 N N . TYR A 1 133 ? -15.874 -4.681 9.874 1.00 97.56 133 TYR A N 1
ATOM 1023 C CA . TYR A 1 133 ? -16.012 -3.802 8.720 1.00 97.56 133 TYR A CA 1
ATOM 1024 C C . TYR A 1 133 ? -15.405 -2.427 8.998 1.00 97.56 133 TYR A C 1
ATOM 1026 O O . TYR A 1 133 ? -14.631 -1.920 8.189 1.00 97.56 133 TYR A O 1
ATOM 1034 N N . LYS A 1 134 ? -15.654 -1.869 10.190 1.00 97.88 134 LYS A N 1
ATOM 1035 C CA . LYS A 1 134 ? -14.984 -0.647 10.658 1.00 97.88 134 LYS A CA 1
ATOM 1036 C C . LYS A 1 134 ? -13.458 -0.783 10.598 1.00 97.88 134 LYS A C 1
ATOM 1038 O O . LYS A 1 134 ? -12.788 0.094 10.056 1.00 97.88 134 LYS A O 1
ATOM 1043 N N . MET A 1 135 ? -12.910 -1.895 11.094 1.00 98.50 135 MET A N 1
ATOM 1044 C CA . MET A 1 135 ? -11.472 -2.171 11.019 1.00 98.50 135 MET A CA 1
ATOM 1045 C C . MET A 1 135 ? -10.966 -2.232 9.571 1.00 98.50 135 MET A C 1
ATOM 1047 O O . MET A 1 135 ? -9.928 -1.644 9.268 1.00 98.50 135 MET A O 1
ATOM 1051 N N . ALA A 1 136 ? -11.706 -2.885 8.665 1.00 98.19 136 ALA A N 1
ATOM 1052 C CA . ALA A 1 136 ? -11.363 -2.914 7.243 1.00 98.19 136 ALA A CA 1
ATOM 1053 C C . ALA A 1 136 ? -11.271 -1.501 6.657 1.00 98.19 136 ALA A C 1
ATOM 1055 O O . ALA A 1 136 ? -10.271 -1.182 6.022 1.00 98.19 136 ALA A O 1
ATOM 1056 N N . LEU A 1 137 ? -12.260 -0.634 6.903 1.00 98.00 137 LEU A N 1
ATOM 1057 C CA . LEU A 1 137 ? -12.251 0.742 6.392 1.00 98.00 137 LEU A CA 1
ATOM 1058 C C . LEU A 1 137 ? -11.047 1.547 6.900 1.00 98.00 137 LEU A C 1
ATOM 1060 O O . LEU A 1 137 ? -10.387 2.223 6.110 1.00 98.00 137 LEU A O 1
ATOM 1064 N N . ILE A 1 138 ? -10.711 1.420 8.187 1.00 98.38 138 ILE A N 1
ATOM 1065 C CA . ILE A 1 138 ? -9.531 2.073 8.778 1.00 98.38 138 ILE A CA 1
ATOM 1066 C C . ILE A 1 138 ? -8.247 1.577 8.101 1.00 98.38 138 ILE A C 1
ATOM 1068 O O . ILE A 1 138 ? -7.380 2.370 7.749 1.00 98.38 138 ILE A O 1
ATOM 1072 N N . PHE A 1 139 ? -8.104 0.274 7.858 1.00 98.62 139 PHE A N 1
ATOM 1073 C CA . PHE A 1 139 ? -6.896 -0.264 7.220 1.00 98.62 139 PHE A CA 1
ATOM 1074 C C . PHE A 1 139 ? -6.825 0.099 5.732 1.00 98.62 139 PHE A C 1
ATOM 1076 O O . PHE A 1 139 ? -5.756 0.448 5.222 1.00 98.62 139 PHE A O 1
ATOM 1083 N N . ARG A 1 140 ? -7.972 0.104 5.045 1.00 98.12 140 ARG A N 1
ATOM 1084 C CA . ARG A 1 140 ? -8.118 0.550 3.654 1.00 98.12 140 ARG A CA 1
ATOM 1085 C C . ARG A 1 140 ? -7.752 2.023 3.485 1.00 98.12 140 ARG A C 1
ATOM 1087 O O . ARG A 1 140 ? -7.247 2.370 2.421 1.00 98.12 140 ARG A O 1
ATOM 1094 N N . TRP A 1 141 ? -7.896 2.865 4.513 1.00 98.38 141 TRP A N 1
ATOM 1095 C CA . TRP A 1 141 ? -7.378 4.237 4.486 1.00 98.38 141 TRP A CA 1
ATOM 1096 C C . TRP A 1 141 ? -5.865 4.266 4.230 1.00 98.38 141 TRP A C 1
ATOM 1098 O O . TRP A 1 141 ? -5.417 4.994 3.344 1.00 98.38 141 TRP A O 1
ATOM 1108 N N . TYR A 1 142 ? -5.072 3.449 4.935 1.00 98.62 142 TYR A N 1
ATOM 1109 C CA . TYR A 1 142 ? -3.621 3.395 4.715 1.00 98.62 142 TYR A CA 1
ATOM 1110 C C . TYR A 1 142 ? -3.302 2.870 3.313 1.00 98.62 142 TYR A C 1
ATOM 1112 O O . TYR A 1 142 ? -2.536 3.491 2.577 1.00 98.62 142 TYR A O 1
ATOM 1120 N N . LEU A 1 143 ? -3.933 1.759 2.915 1.00 98.12 143 LEU A N 1
ATOM 1121 C CA . LEU A 1 143 ? -3.707 1.150 1.602 1.00 98.12 143 LEU A CA 1
ATOM 1122 C C . LEU A 1 143 ? -4.085 2.112 0.462 1.00 98.12 143 LEU A C 1
ATOM 1124 O O . LEU A 1 143 ? -3.313 2.290 -0.473 1.00 98.12 143 LEU A O 1
ATOM 1128 N N . GLY A 1 144 ? -5.214 2.811 0.554 1.00 96.88 144 GLY A N 1
ATOM 1129 C CA . GLY A 1 144 ? -5.626 3.796 -0.447 1.00 96.88 144 GLY A CA 1
ATOM 1130 C C . GLY A 1 144 ? -4.693 5.010 -0.507 1.00 96.88 144 GLY A C 1
ATOM 1131 O O . GLY A 1 144 ? -4.253 5.407 -1.589 1.00 96.88 144 GLY A O 1
ATOM 1132 N N . ASN A 1 145 ? -4.330 5.580 0.647 1.00 98.06 145 ASN A N 1
ATOM 1133 C CA . ASN A 1 145 ? -3.431 6.735 0.686 1.00 98.06 145 ASN A CA 1
ATOM 1134 C C . ASN A 1 145 ? -2.004 6.390 0.244 1.00 98.06 145 ASN A C 1
ATOM 1136 O O . ASN A 1 145 ? -1.347 7.237 -0.351 1.00 98.06 145 ASN A O 1
ATOM 1140 N N . SER A 1 146 ? -1.548 5.150 0.433 1.00 98.19 146 SER A N 1
ATOM 1141 C CA . SER A 1 146 ? -0.220 4.709 -0.008 1.00 98.19 146 SER A CA 1
ATOM 1142 C C . SER A 1 146 ? 0.006 4.843 -1.519 1.00 98.19 146 SER A C 1
ATOM 1144 O O . SER A 1 146 ? 1.099 5.220 -1.950 1.00 98.19 146 SER A O 1
ATOM 1146 N N . SER A 1 147 ? -1.039 4.635 -2.329 1.00 96.50 147 SER A N 1
ATOM 1147 C CA . SER A 1 147 ? -1.009 4.922 -3.771 1.00 96.50 147 SER A CA 1
ATOM 1148 C C . SER A 1 147 ? -1.007 6.428 -4.051 1.00 96.50 147 SER A C 1
ATOM 1150 O O . SER A 1 147 ? -0.249 6.909 -4.893 1.00 96.50 147 SER A O 1
ATOM 1152 N N . LYS A 1 148 ? -1.814 7.203 -3.313 1.00 97.56 148 LYS A N 1
ATOM 1153 C CA . LYS A 1 148 ? -1.874 8.667 -3.453 1.00 97.56 148 LYS A CA 1
ATOM 1154 C C . LYS A 1 148 ? -0.531 9.325 -3.134 1.00 97.56 148 LYS A C 1
ATOM 1156 O O . LYS A 1 148 ? -0.095 10.179 -3.896 1.00 97.56 148 LYS A O 1
ATOM 1161 N N . TRP A 1 149 ? 0.146 8.905 -2.067 1.00 98.44 149 TRP A N 1
ATOM 1162 C CA . TRP A 1 149 ? 1.451 9.442 -1.674 1.00 98.44 149 TRP A CA 1
ATOM 1163 C C . TRP A 1 149 ? 2.519 9.221 -2.749 1.00 98.44 149 TRP A C 1
ATOM 1165 O O . TRP A 1 149 ? 3.314 10.123 -3.002 1.00 98.44 149 TRP A O 1
ATOM 1175 N N . ALA A 1 150 ? 2.494 8.076 -3.439 1.00 97.75 150 ALA A N 1
ATOM 1176 C CA . ALA A 1 150 ? 3.397 7.801 -4.557 1.00 97.75 150 ALA A CA 1
ATOM 1177 C C . ALA A 1 150 ? 3.130 8.703 -5.781 1.00 97.75 150 ALA A C 1
ATOM 1179 O O . ALA A 1 150 ? 4.062 9.054 -6.509 1.00 97.75 150 ALA A O 1
ATOM 1180 N N . LEU A 1 151 ? 1.870 9.097 -5.999 1.00 97.69 151 LEU A N 1
ATOM 1181 C CA . LEU A 1 151 ? 1.474 10.028 -7.060 1.00 97.69 151 LEU A CA 1
ATOM 1182 C C . LEU A 1 151 ? 1.840 11.475 -6.717 1.00 97.69 151 LEU A C 1
ATOM 1184 O O . LEU A 1 151 ? 2.383 12.185 -7.556 1.00 97.69 151 LEU A O 1
ATOM 1188 N N . THR A 1 152 ? 1.562 11.919 -5.489 1.00 98.00 152 THR A N 1
ATOM 1189 C CA . THR A 1 152 ? 1.776 13.315 -5.076 1.00 98.00 152 THR A CA 1
ATOM 1190 C C . THR A 1 152 ? 3.200 13.602 -4.619 1.00 98.00 152 THR A C 1
ATOM 1192 O O . THR A 1 152 ? 3.589 14.764 -4.575 1.00 98.00 152 THR A O 1
ATOM 1195 N N . GLY A 1 153 ? 3.979 12.576 -4.276 1.00 97.25 153 GLY A N 1
ATOM 1196 C CA . GLY A 1 153 ? 5.352 12.746 -3.819 1.00 97.25 153 GLY A CA 1
ATOM 1197 C C . GLY A 1 153 ? 5.482 13.197 -2.369 1.00 97.25 153 GLY A C 1
ATOM 1198 O O . GLY A 1 153 ? 6.387 13.973 -2.077 1.00 97.25 153 GLY A O 1
ATOM 1199 N N . ASP A 1 154 ? 4.598 12.736 -1.478 1.00 98.00 154 ASP A N 1
ATOM 1200 C CA . ASP A 1 154 ? 4.635 13.110 -0.058 1.00 98.00 154 ASP A CA 1
ATOM 1201 C C . ASP A 1 154 ? 5.984 12.707 0.592 1.00 98.00 154 ASP A C 1
ATOM 1203 O O . ASP A 1 154 ? 6.258 11.510 0.767 1.00 98.00 154 ASP A O 1
ATOM 1207 N N . PRO A 1 155 ? 6.840 13.684 0.960 1.00 96.88 155 PRO A N 1
ATOM 1208 C CA . PRO A 1 155 ? 8.200 13.414 1.414 1.00 96.88 155 PRO A CA 1
ATOM 1209 C C . PRO A 1 155 ? 8.244 12.680 2.756 1.00 96.88 155 PRO A C 1
ATOM 1211 O O . PRO A 1 155 ? 9.194 11.936 3.010 1.00 96.88 155 PRO A O 1
ATOM 1214 N N . ASP A 1 156 ? 7.209 12.809 3.586 1.00 96.81 156 ASP A N 1
ATOM 1215 C CA . ASP A 1 156 ? 7.145 12.130 4.876 1.00 96.81 156 ASP A CA 1
ATOM 1216 C C . ASP A 1 156 ? 6.736 10.661 4.715 1.00 96.81 156 ASP A C 1
ATOM 1218 O O . ASP A 1 156 ? 6.978 9.835 5.601 1.00 96.81 156 ASP A O 1
ATOM 1222 N N . ARG A 1 157 ? 6.165 10.295 3.564 1.00 98.12 157 ARG A N 1
ATOM 1223 C CA . ARG A 1 157 ? 5.576 8.979 3.283 1.00 98.12 157 ARG A CA 1
ATOM 1224 C C . ARG A 1 157 ? 6.348 8.157 2.252 1.00 98.12 157 ARG A C 1
ATOM 1226 O O . ARG A 1 157 ? 5.825 7.161 1.774 1.00 98.12 157 ARG A O 1
ATOM 1233 N N . VAL A 1 158 ? 7.608 8.481 1.956 1.00 97.50 158 VAL A N 1
ATOM 1234 C CA . VAL A 1 158 ? 8.418 7.753 0.950 1.00 97.50 158 VAL A CA 1
ATOM 1235 C C . VAL A 1 158 ? 8.478 6.238 1.202 1.00 97.50 158 VAL A C 1
ATOM 1237 O O . VAL A 1 158 ? 8.306 5.452 0.274 1.00 97.50 158 VAL A O 1
ATOM 1240 N N . LEU A 1 159 ? 8.656 5.805 2.457 1.00 97.88 159 LEU A N 1
ATOM 1241 C CA . LEU A 1 159 ? 8.647 4.375 2.818 1.00 97.88 159 LEU A CA 1
ATOM 1242 C C . LEU A 1 159 ? 7.252 3.732 2.749 1.00 97.88 159 LEU A C 1
ATOM 1244 O O . LEU A 1 159 ? 7.127 2.521 2.900 1.00 97.88 159 LEU A O 1
ATOM 1248 N N . ASP A 1 160 ? 6.209 4.529 2.566 1.00 98.38 160 ASP A N 1
ATOM 1249 C CA . ASP A 1 160 ? 4.814 4.115 2.479 1.00 98.38 160 ASP A CA 1
ATOM 1250 C C . ASP A 1 160 ? 4.287 4.155 1.040 1.00 98.38 160 ASP A C 1
ATOM 1252 O O . ASP A 1 160 ? 3.104 3.921 0.828 1.00 98.38 160 ASP A O 1
ATOM 1256 N N . TYR A 1 161 ? 5.125 4.428 0.036 1.00 98.44 161 TYR A N 1
ATOM 1257 C CA . TYR A 1 161 ? 4.675 4.457 -1.354 1.00 98.44 161 TYR A CA 1
ATOM 1258 C C . TYR A 1 161 ? 4.246 3.069 -1.826 1.00 98.44 161 TYR A C 1
ATOM 1260 O O . TYR A 1 161 ? 5.042 2.122 -1.842 1.00 98.44 161 TYR A O 1
ATOM 1268 N N . GLN A 1 162 ? 2.995 2.972 -2.272 1.00 98.12 162 GLN A N 1
ATOM 1269 C CA . GLN A 1 162 ? 2.501 1.830 -3.024 1.00 98.12 162 GLN A CA 1
ATOM 1270 C C . GLN A 1 162 ? 2.744 2.066 -4.509 1.00 98.12 162 GLN A C 1
ATOM 1272 O O . GLN A 1 162 ? 2.145 2.946 -5.121 1.00 98.12 162 GLN A O 1
ATOM 1277 N N . ILE A 1 163 ? 3.614 1.245 -5.090 1.00 97.75 163 ILE A N 1
ATOM 1278 C CA . ILE A 1 163 ? 3.921 1.280 -6.517 1.00 97.75 163 ILE A CA 1
ATOM 1279 C C . ILE A 1 163 ? 3.660 -0.112 -7.081 1.00 97.75 163 ILE A C 1
ATOM 1281 O O . ILE A 1 163 ? 4.334 -1.071 -6.697 1.00 97.75 163 ILE A O 1
ATOM 1285 N N . TRP A 1 164 ? 2.658 -0.228 -7.951 1.00 96.50 164 TRP A N 1
ATOM 1286 C CA . TRP A 1 164 ? 2.251 -1.502 -8.547 1.00 96.50 164 TRP A CA 1
ATOM 1287 C C . TRP A 1 164 ? 3.271 -1.951 -9.583 1.00 96.50 164 TRP A C 1
ATOM 1289 O O . TRP A 1 164 ? 3.400 -1.360 -10.651 1.00 96.50 164 TRP A O 1
ATOM 1299 N N . CYS A 1 165 ? 4.006 -3.010 -9.273 1.00 96.12 165 CYS A N 1
ATOM 1300 C CA . CYS A 1 165 ? 5.162 -3.399 -10.060 1.00 96.12 165 CYS A CA 1
ATOM 1301 C C . CYS A 1 165 ? 5.382 -4.902 -9.977 1.00 96.12 165 CYS A C 1
ATOM 1303 O O . CYS A 1 165 ? 5.368 -5.467 -8.885 1.00 96.12 165 CYS A O 1
ATOM 1305 N N . GLY A 1 166 ? 5.603 -5.528 -11.132 1.00 94.38 166 GLY A N 1
ATOM 1306 C CA . GLY A 1 166 ? 5.982 -6.930 -11.235 1.00 94.38 166 GLY A CA 1
ATOM 1307 C C . GLY A 1 166 ? 7.421 -7.137 -11.706 1.00 94.38 166 GLY A C 1
ATOM 1308 O O . GLY A 1 166 ? 8.103 -6.180 -12.082 1.00 94.38 166 GLY A O 1
ATOM 1309 N N . PRO A 1 167 ? 7.891 -8.397 -11.745 1.00 93.12 167 PRO A N 1
ATOM 1310 C CA . PRO A 1 167 ? 9.281 -8.745 -12.051 1.00 93.12 167 PRO A CA 1
ATOM 1311 C C . PRO A 1 167 ? 9.714 -8.325 -13.460 1.00 93.12 167 PRO A C 1
ATOM 1313 O O . PRO A 1 167 ? 10.907 -8.193 -13.717 1.00 93.12 167 PRO A O 1
ATOM 1316 N N . ALA A 1 168 ? 8.756 -8.060 -14.359 1.00 92.75 168 ALA A N 1
ATOM 1317 C CA . ALA A 1 168 ? 9.021 -7.487 -15.674 1.00 92.75 168 ALA A CA 1
ATOM 1318 C C . ALA A 1 168 ? 9.836 -6.184 -15.589 1.00 92.75 168 ALA A C 1
ATOM 1320 O O . ALA A 1 168 ? 10.673 -5.940 -16.455 1.00 92.75 168 ALA A O 1
ATOM 1321 N N . MET A 1 169 ? 9.652 -5.389 -14.529 1.00 93.69 169 MET A N 1
ATOM 1322 C CA . MET A 1 169 ? 10.430 -4.170 -14.318 1.00 93.69 169 MET A CA 1
ATOM 1323 C C . MET A 1 169 ? 11.913 -4.445 -14.078 1.00 93.69 169 MET A C 1
ATOM 1325 O O . MET A 1 169 ? 12.768 -3.785 -14.647 1.00 93.69 169 MET A O 1
ATOM 1329 N N . GLY A 1 170 ? 12.228 -5.468 -13.288 1.00 89.50 170 GLY A N 1
ATOM 1330 C CA . GLY A 1 170 ? 13.615 -5.851 -13.048 1.00 89.50 170 GLY A CA 1
ATOM 1331 C C . GLY A 1 170 ? 14.275 -6.574 -14.216 1.00 89.50 170 GLY A C 1
ATOM 1332 O O . GLY A 1 170 ? 15.472 -6.811 -14.172 1.00 89.50 170 GLY A O 1
ATOM 1333 N N . SER A 1 171 ? 13.508 -6.948 -15.243 1.00 86.75 171 SER A N 1
ATOM 1334 C CA . SER A 1 171 ? 14.025 -7.638 -16.431 1.00 86.75 171 SER A CA 1
ATOM 1335 C C . SER A 1 171 ? 14.469 -6.702 -17.560 1.00 86.75 171 SER A C 1
ATOM 1337 O O . SER A 1 171 ? 14.950 -7.188 -18.583 1.00 86.75 171 SER A O 1
ATOM 1339 N N . VAL A 1 172 ? 14.262 -5.386 -17.405 1.00 78.06 172 VAL A N 1
ATOM 1340 C CA . VAL A 1 172 ? 14.738 -4.362 -18.355 1.00 78.06 172 VAL A CA 1
ATOM 1341 C C . VAL A 1 172 ? 16.065 -3.712 -17.949 1.00 78.06 172 VAL A C 1
ATOM 1343 O O . VAL A 1 172 ? 16.603 -2.940 -18.740 1.00 78.06 172 VAL A O 1
ATOM 1346 N N . GLN A 1 173 ? 16.580 -4.018 -16.752 1.00 60.06 173 GLN A N 1
ATOM 1347 C CA . GLN A 1 173 ? 17.962 -3.722 -16.352 1.00 60.06 173 GLN A CA 1
ATOM 1348 C C . GLN A 1 173 ? 18.910 -4.800 -16.876 1.00 60.06 173 GLN A C 1
ATOM 1350 O O . GLN A 1 173 ? 20.028 -4.424 -17.287 1.00 60.06 173 GLN A O 1
#

Radius of gyration: 18.19 Å; Cα contacts (8 Å, |Δi|>4): 232; chains: 1; bounding box: 42×32×55 Å

Mean predicted aligned error: 3.18 Å

Secondary structure (DSSP, 8-state):
-HHHHHHHTT-S-----GGGGGSTTSSS-HHHHHHHTT--TTSEEEEE-SSSTTTT-EEEEE-TT--HHHHHHHHHHHHHH-SSSTTS-HHHHHHHIIIIISS-HHHHHHHHHHHHHHH-THHHHHHHH-HHHHHHHHHHHHHHHHHHHHHHT-GGGGGG---B--TTGGG--

InterPro domains:
  IPR013785 Aldolase-type TIM barrel [G3DSA:3.20.20.70] (1-127)
  IPR049489 [Acyl-carrier-protein] S-malonyltransferase-like, inserted helical domain [PF21607] (82-161)

pLDDT: mean 96.35, std 3.88, range [60.06, 98.69]

Solvent-accessible surface area (backbone atoms only — not comparable to full-atom values): 9417 Å² total; per-residue (Å²): 110,70,70,61,51,43,46,76,74,66,46,92,72,85,89,84,58,44,59,55,52,55,39,90,86,31,77,50,18,67,71,48,28,58,44,55,76,67,36,42,55,82,28,43,42,72,20,58,28,53,91,38,42,96,80,67,33,70,41,49,21,39,39,60,86,22,47,28,36,61,53,39,41,51,52,48,54,51,57,74,72,36,66,26,67,83,68,46,54,65,72,58,49,55,46,43,20,63,75,69,68,67,43,54,69,67,58,49,40,51,55,51,48,64,48,30,65,74,75,44,51,66,60,54,58,51,27,75,74,31,48,44,49,39,39,49,54,49,53,28,50,55,52,50,45,16,40,48,34,22,40,72,50,42,80,92,41,54,49,38,25,45,46,74,27,52,45,72,38,20,70,76,114

Foldseek 3Di:
DVLVVCVVVPDPDDDDDQQVCLDPPHLFDPLLSVLLLPDALPQKDWFAALVCNVVRHIAIWGNPQACQRVLRVVLSVQLVPDFAPVRDPPVVQVVCCVPQVVHHLVVLLVVLCVVCVPVPCVLVVVCVVGRSSSSSSSSSSLNVVLCVCRSVVPVVCSNSHTRGHHSVSNVVD

Organism: NCBI:txid412755